Protein AF-A0ABD6AFC6-F1 (afdb_monomer)

Nearest PDB structures (foldseek):
  6jqa-assembly1_A  TM=9.344E-01  e=4.590E+00  Onion yellows phytoplasma OY-W
  6jqa-assembly1_B  TM=9.366E-01  e=4.303E+00  Onion yellows phytoplasma OY-W
  2f1m-assembly1_B  TM=5.100E-01  e=2.409E+00  Escherichia coli
  5c21-assembly1_B  TM=4.820E-01  e=5.570E+00  Escherichia coli

Secondary structure (DSSP, 8-state):
--HHHHHHHHHHHHHHHHHHHHHHGGGSPTT-HHHHHHHHHHHHHHHHHHHHHHHHHTT----

pLDDT: mean 94.73, std 6.16, range [65.94, 98.56]

Organism: NCBI:txid3033386

Radius of gyration: 14.38 Å; Cα contacts (8 Å, |Δi|>4): 38; chains: 1; bounding box: 32×17×41 Å

Sequence (63 aa):
MSAMTVWRAMFALDLVLLTLLALAYPFQPPGSAARTISLMAFVVIGVSLLGLGLLIRADWDPF

Structure (mmCIF, N/CA/C/O backbone):
data_AF-A0ABD6AFC6-F1
#
_entry.id   AF-A0ABD6AFC6-F1
#
loop_
_atom_site.group_PDB
_atom_site.id
_atom_site.type_symbol
_atom_site.label_atom_id
_atom_site.label_alt_id
_atom_site.label_comp_id
_atom_site.label_asym_id
_atom_site.label_entity_id
_atom_site.label_seq_id
_atom_site.pdbx_PDB_ins_code
_atom_site.Cartn_x
_atom_site.Cartn_y
_atom_site.Cartn_z
_atom_site.occupancy
_atom_site.B_iso_or_equiv
_atom_site.auth_seq_id
_atom_site.auth_comp_id
_atom_site.auth_asym_id
_atom_site.auth_atom_id
_atom_site.pdbx_PDB_model_num
ATOM 1 N N . MET A 1 1 ? 15.444 11.868 -16.247 1.00 65.94 1 MET A N 1
ATOM 2 C CA . MET A 1 1 ? 15.086 10.750 -15.345 1.00 65.94 1 MET A CA 1
ATOM 3 C C . MET A 1 1 ? 14.478 9.674 -16.232 1.00 65.94 1 MET A C 1
ATOM 5 O O . MET A 1 1 ? 13.607 10.035 -17.009 1.00 65.94 1 MET A O 1
ATOM 9 N N . SER A 1 2 ? 14.988 8.438 -16.238 1.00 84.75 2 SER A N 1
ATOM 10 C CA . SER A 1 2 ? 14.437 7.381 -17.107 1.00 84.75 2 SER A CA 1
ATOM 11 C C . SER A 1 2 ? 13.079 6.901 -16.588 1.00 84.75 2 SER A C 1
ATOM 13 O O . SER A 1 2 ? 12.815 7.012 -15.385 1.00 84.75 2 SER A O 1
ATOM 15 N N . ALA A 1 3 ? 12.236 6.348 -17.469 1.00 85.31 3 ALA A N 1
ATOM 16 C CA . ALA A 1 3 ? 10.936 5.786 -17.092 1.00 85.31 3 ALA A CA 1
ATOM 17 C C . ALA A 1 3 ? 11.073 4.754 -15.960 1.00 85.31 3 ALA A C 1
ATOM 19 O O . ALA A 1 3 ? 10.341 4.801 -14.975 1.00 85.31 3 ALA A O 1
ATOM 20 N N . MET A 1 4 ? 12.114 3.918 -16.014 1.00 92.06 4 MET A N 1
ATOM 21 C CA . MET A 1 4 ? 12.409 2.935 -14.971 1.00 92.06 4 MET A CA 1
ATOM 22 C C . MET A 1 4 ? 12.684 3.556 -13.592 1.00 92.06 4 MET A C 1
ATOM 24 O O . MET A 1 4 ? 12.260 3.017 -12.567 1.00 92.06 4 MET A O 1
ATOM 28 N N . THR A 1 5 ? 13.371 4.702 -13.530 1.00 92.31 5 THR A N 1
ATOM 29 C CA . THR A 1 5 ? 13.584 5.407 -12.256 1.00 92.31 5 THR A CA 1
ATOM 30 C C . THR A 1 5 ? 12.265 5.935 -11.697 1.00 92.31 5 THR A C 1
ATOM 32 O O . THR A 1 5 ? 12.057 5.876 -10.486 1.00 92.31 5 THR A O 1
ATOM 35 N N . VAL A 1 6 ? 11.360 6.409 -12.560 1.00 93.06 6 VAL A N 1
ATOM 36 C CA . VAL A 1 6 ? 10.023 6.865 -12.151 1.00 93.06 6 VAL A CA 1
ATOM 37 C C . VAL A 1 6 ? 9.206 5.698 -11.599 1.00 93.06 6 VAL A C 1
ATOM 39 O O . VAL A 1 6 ? 8.707 5.799 -10.479 1.00 93.06 6 VAL A O 1
ATOM 42 N N . TRP A 1 7 ? 9.148 4.564 -12.304 1.00 94.31 7 TRP A N 1
ATOM 43 C CA . TRP A 1 7 ? 8.413 3.382 -11.840 1.00 94.31 7 TRP A CA 1
ATOM 44 C C . TRP A 1 7 ? 8.901 2.882 -10.483 1.00 94.31 7 TRP A C 1
ATOM 46 O O . TRP A 1 7 ? 8.097 2.645 -9.583 1.00 94.31 7 TRP A O 1
ATOM 56 N N . ARG A 1 8 ? 10.222 2.791 -10.293 1.00 94.81 8 ARG A N 1
ATOM 57 C CA . ARG A 1 8 ? 10.821 2.382 -9.013 1.00 94.81 8 ARG A CA 1
ATOM 58 C C . ARG A 1 8 ? 10.523 3.366 -7.885 1.00 94.81 8 ARG A C 1
ATOM 60 O O . ARG A 1 8 ? 10.259 2.932 -6.767 1.00 94.81 8 ARG A O 1
ATOM 67 N N . ALA A 1 9 ? 10.554 4.669 -8.164 1.00 96.38 9 ALA A N 1
ATOM 68 C CA . ALA A 1 9 ? 10.220 5.690 -7.176 1.00 96.38 9 ALA A CA 1
ATOM 69 C C . ALA A 1 9 ? 8.745 5.605 -6.753 1.00 96.38 9 ALA A C 1
ATOM 71 O O . ALA A 1 9 ? 8.458 5.609 -5.559 1.00 96.38 9 ALA A O 1
ATOM 72 N N . MET A 1 10 ? 7.822 5.460 -7.710 1.00 96.50 10 MET A N 1
ATOM 73 C CA . MET A 1 10 ? 6.395 5.283 -7.422 1.00 96.50 10 MET A CA 1
ATOM 74 C C . MET A 1 10 ? 6.135 4.002 -6.624 1.00 96.50 10 MET A C 1
ATOM 76 O O . MET A 1 10 ? 5.421 4.038 -5.629 1.00 96.50 10 MET A O 1
ATOM 80 N N . PHE A 1 11 ? 6.779 2.893 -6.992 1.00 97.06 11 PHE A N 1
ATOM 81 C CA . PHE A 1 11 ? 6.653 1.627 -6.267 1.00 97.06 11 PHE A CA 1
ATOM 82 C C . PHE A 1 11 ? 7.139 1.740 -4.815 1.00 97.06 11 PHE A C 1
ATOM 84 O O . PHE A 1 11 ? 6.489 1.252 -3.891 1.00 97.06 11 PHE A O 1
ATOM 91 N N . ALA A 1 12 ? 8.270 2.418 -4.595 1.00 98.06 12 ALA A N 1
ATOM 92 C CA . ALA A 1 12 ? 8.778 2.676 -3.252 1.00 98.06 12 ALA A CA 1
ATOM 93 C C . ALA A 1 12 ? 7.823 3.565 -2.437 1.00 98.06 12 ALA A C 1
ATOM 95 O O . ALA A 1 12 ? 7.614 3.307 -1.253 1.00 98.06 12 ALA A O 1
ATOM 96 N N . LEU A 1 13 ? 7.215 4.580 -3.058 1.00 98.25 13 LEU A N 1
ATOM 97 C CA . LEU A 1 13 ? 6.217 5.428 -2.404 1.00 98.25 13 LEU A CA 1
ATOM 98 C C . LEU A 1 13 ? 4.966 4.636 -2.010 1.00 98.25 13 LEU A C 1
ATOM 100 O O . LEU A 1 13 ? 4.527 4.760 -0.869 1.00 98.25 13 LEU A O 1
ATOM 104 N N . ASP A 1 14 ? 4.443 3.779 -2.888 1.00 98.06 14 ASP A N 1
ATOM 105 C CA . ASP A 1 14 ? 3.296 2.921 -2.569 1.00 98.06 14 ASP A CA 1
ATOM 106 C C . ASP A 1 14 ? 3.602 1.990 -1.389 1.00 98.06 14 ASP A C 1
ATOM 108 O O . ASP A 1 14 ? 2.776 1.849 -0.488 1.00 98.06 14 ASP A O 1
ATOM 112 N N . LEU A 1 15 ? 4.810 1.416 -1.324 1.00 98.25 15 LEU A N 1
ATOM 113 C CA . LEU A 1 15 ? 5.247 0.617 -0.172 1.00 98.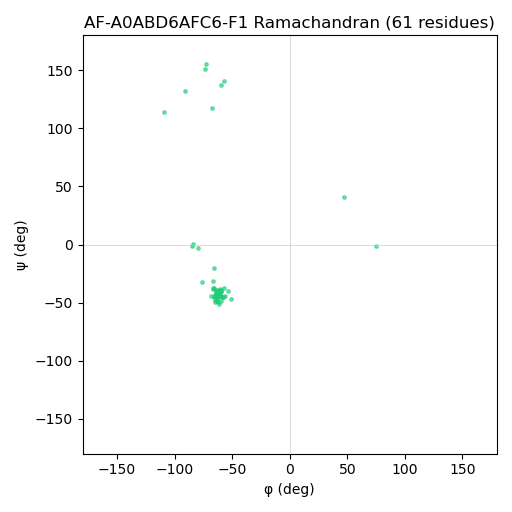25 15 LEU A CA 1
ATOM 114 C C . LEU A 1 15 ? 5.251 1.422 1.131 1.00 98.25 15 LEU A C 1
ATOM 116 O O . LEU A 1 15 ? 4.786 0.929 2.163 1.00 98.25 15 LEU A O 1
ATOM 120 N N . VAL A 1 16 ? 5.769 2.653 1.103 1.00 98.56 16 VAL A N 1
ATOM 121 C CA . VAL A 1 16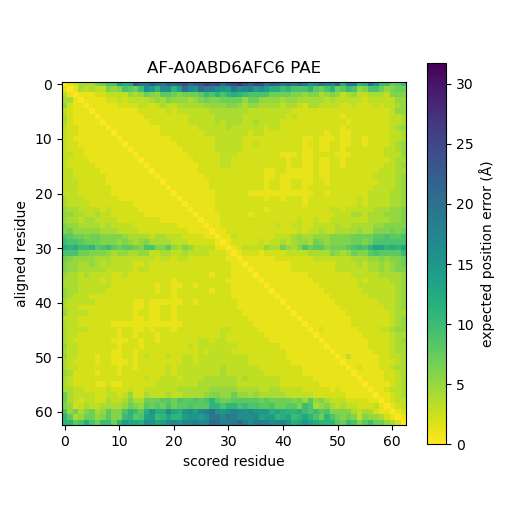 ? 5.777 3.542 2.274 1.00 98.56 16 VAL A CA 1
ATOM 122 C C . VAL A 1 16 ? 4.343 3.855 2.694 1.00 98.56 16 VAL A C 1
ATOM 124 O O . VAL A 1 16 ? 4.007 3.682 3.865 1.00 98.56 16 VAL A O 1
ATOM 127 N N . LEU A 1 17 ? 3.480 4.253 1.759 1.00 98.25 17 LEU A N 1
ATOM 128 C CA . LEU A 1 17 ? 2.080 4.567 2.048 1.00 98.25 17 LEU A CA 1
ATOM 129 C C . LEU A 1 17 ? 1.333 3.359 2.621 1.00 98.25 17 LEU A C 1
ATOM 131 O O . LEU A 1 17 ? 0.629 3.498 3.620 1.00 98.25 17 LEU A O 1
ATOM 135 N N . LEU A 1 18 ? 1.528 2.171 2.048 1.00 98.06 18 LEU A N 1
ATOM 136 C CA . LEU A 1 18 ? 0.919 0.936 2.535 1.00 98.06 18 LEU A CA 1
ATOM 137 C C . LEU A 1 18 ? 1.398 0.590 3.950 1.00 98.06 18 LEU A C 1
ATOM 139 O O . LEU A 1 18 ? 0.598 0.193 4.796 1.00 98.06 18 LEU A O 1
ATOM 143 N N . THR A 1 19 ? 2.688 0.787 4.227 1.00 98.38 19 THR A N 1
ATOM 144 C CA . THR A 1 19 ? 3.280 0.554 5.552 1.00 98.38 19 THR A CA 1
ATOM 145 C C . THR A 1 19 ? 2.704 1.515 6.587 1.00 98.38 19 THR A C 1
ATOM 147 O O . THR A 1 19 ? 2.268 1.086 7.653 1.00 98.38 19 THR A O 1
ATOM 150 N N . LEU A 1 20 ? 2.647 2.811 6.271 1.00 98.31 20 LEU A N 1
ATOM 151 C CA . LEU A 1 20 ? 2.059 3.821 7.150 1.00 98.31 20 LEU A CA 1
ATOM 152 C C . LEU A 1 20 ? 0.576 3.543 7.408 1.00 98.31 20 LEU A C 1
ATOM 154 O O . LEU A 1 20 ? 0.118 3.653 8.544 1.00 98.31 20 LEU A O 1
ATOM 158 N N . LEU A 1 21 ? -0.164 3.131 6.379 1.00 98.00 21 LEU A N 1
ATOM 159 C CA . LEU A 1 21 ? -1.566 2.752 6.501 1.00 98.00 21 LEU A CA 1
ATOM 160 C C . LEU A 1 21 ? -1.745 1.536 7.416 1.00 98.00 21 LEU A C 1
ATOM 162 O O . LEU A 1 21 ? -2.594 1.563 8.305 1.00 98.00 21 LEU A O 1
ATOM 166 N N . ALA A 1 22 ? -0.931 0.494 7.235 1.00 97.62 22 ALA A N 1
ATOM 167 C CA . ALA A 1 22 ? -0.962 -0.706 8.067 1.00 97.62 22 ALA A CA 1
ATOM 168 C C . ALA A 1 22 ? -0.629 -0.396 9.534 1.00 97.62 22 ALA A C 1
ATOM 170 O O . ALA A 1 22 ? -1.281 -0.925 10.434 1.00 97.62 22 ALA A O 1
ATOM 171 N N . LEU A 1 23 ? 0.333 0.500 9.776 1.00 98.25 23 LEU A N 1
ATOM 172 C CA . LEU A 1 23 ? 0.672 0.981 11.116 1.00 98.25 23 LEU A CA 1
ATOM 173 C C . LEU A 1 23 ? -0.458 1.808 11.739 1.00 98.25 23 LEU A C 1
ATOM 175 O O . LEU A 1 23 ? -0.712 1.681 12.932 1.00 98.25 23 LEU A O 1
ATOM 179 N N . ALA A 1 24 ? -1.151 2.635 10.955 1.00 96.88 24 ALA A N 1
ATOM 180 C CA . ALA A 1 24 ? -2.237 3.483 11.443 1.00 96.88 24 ALA A CA 1
ATOM 181 C C . ALA A 1 24 ? -3.544 2.710 11.699 1.00 96.88 24 ALA A C 1
ATOM 183 O O . ALA A 1 24 ? -4.300 3.059 12.605 1.00 96.88 24 ALA A O 1
ATOM 184 N N . TYR A 1 25 ? -3.819 1.664 10.918 1.00 96.69 25 TYR A N 1
ATOM 185 C CA . TYR A 1 25 ? -5.066 0.897 10.949 1.00 96.69 25 TYR A CA 1
ATOM 186 C C . TYR A 1 25 ? -5.517 0.395 12.339 1.00 96.69 25 TYR A C 1
ATOM 188 O O . TYR A 1 25 ? -6.691 0.592 12.665 1.00 96.69 25 TYR A O 1
ATOM 196 N N . PRO A 1 26 ? -4.665 -0.214 13.195 1.00 96.38 26 PRO A N 1
ATOM 197 C CA . PRO A 1 26 ? -5.097 -0.717 14.505 1.00 96.38 26 PRO A CA 1
ATOM 198 C C . PRO A 1 26 ? -5.544 0.383 15.477 1.00 96.38 26 PRO A C 1
ATOM 200 O O . PRO A 1 26 ? -6.285 0.097 16.414 1.00 96.38 26 PRO A O 1
ATOM 203 N N . PHE A 1 27 ? -5.136 1.634 15.255 1.00 97.12 27 PHE A N 1
ATOM 204 C CA . PHE A 1 27 ? -5.523 2.773 16.092 1.00 97.12 27 PHE A CA 1
ATOM 205 C C . PHE A 1 27 ? -6.877 3.380 15.690 1.00 97.12 27 PHE A C 1
ATOM 207 O O . PHE A 1 27 ? -7.340 4.335 16.313 1.00 97.12 27 PHE A O 1
ATOM 214 N N . GLN A 1 28 ? -7.526 2.850 14.650 1.00 97.00 28 GLN A N 1
ATOM 215 C CA . GLN A 1 28 ? -8.792 3.370 14.144 1.00 97.00 28 GLN A CA 1
ATOM 216 C C . GLN A 1 28 ? -9.987 2.684 14.824 1.00 97.00 28 GLN A C 1
ATOM 218 O O . GLN A 1 28 ? -10.053 1.450 14.855 1.00 97.00 28 GLN A O 1
ATOM 223 N N . PRO A 1 29 ? -10.988 3.445 15.312 1.00 95.75 29 PRO A N 1
ATOM 224 C CA . PRO A 1 29 ? -12.171 2.860 15.928 1.00 95.75 29 PRO A CA 1
ATOM 225 C C . PRO A 1 29 ? -12.933 1.932 14.962 1.00 95.75 29 PRO A C 1
ATOM 227 O O . PRO A 1 29 ? -13.141 2.293 13.792 1.00 95.75 29 PRO A O 1
ATOM 230 N N . PRO A 1 30 ? -13.400 0.756 15.421 1.00 93.94 30 PRO A N 1
ATOM 231 C CA . PRO A 1 30 ? -14.293 -0.097 14.643 1.00 93.94 30 PRO A CA 1
ATOM 232 C C . PRO A 1 30 ? -15.572 0.641 14.228 1.00 93.94 30 PRO A C 1
ATOM 234 O O . PRO A 1 30 ? -16.115 1.423 14.999 1.00 93.94 30 PRO A O 1
ATOM 237 N N . GLY A 1 31 ? -16.043 0.406 12.999 1.00 93.31 31 GLY A N 1
ATOM 238 C CA . GLY A 1 31 ? -17.252 1.048 12.463 1.00 93.31 31 GLY A CA 1
ATOM 239 C C . GLY A 1 31 ? -17.092 2.520 12.063 1.00 93.31 31 GLY A C 1
ATOM 240 O O . GLY A 1 31 ? -18.039 3.113 11.556 1.00 93.31 31 GLY A O 1
ATOM 241 N N . SER A 1 32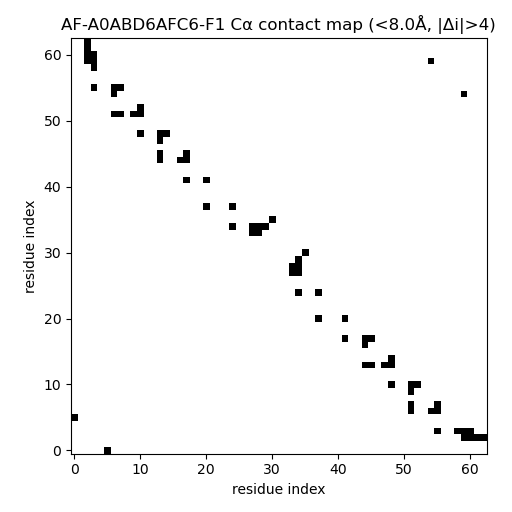 ? -15.910 3.119 12.246 1.00 96.19 32 SER A N 1
ATOM 242 C CA . SER A 1 32 ? -15.661 4.497 11.818 1.00 96.19 32 SER A CA 1
ATOM 243 C C . SER A 1 32 ? -15.526 4.625 10.296 1.00 96.19 32 SER A C 1
ATOM 245 O O . SER A 1 32 ? -15.035 3.725 9.605 1.00 96.19 32 SER A O 1
ATOM 247 N N . ALA A 1 33 ? -15.890 5.800 9.774 1.00 96.56 33 ALA A N 1
ATOM 248 C CA . ALA A 1 33 ? -15.643 6.156 8.377 1.00 96.56 33 ALA A CA 1
ATOM 249 C C . ALA A 1 33 ? -14.147 6.062 8.025 1.00 96.56 33 ALA A C 1
ATOM 251 O O . ALA A 1 33 ? -13.799 5.560 6.960 1.00 96.56 33 ALA A O 1
ATOM 252 N N . ALA A 1 34 ? -13.263 6.448 8.954 1.00 95.88 34 ALA A N 1
ATOM 253 C CA . ALA A 1 34 ? -11.814 6.350 8.788 1.00 95.88 34 ALA A CA 1
ATOM 254 C C . ALA A 1 34 ? -11.359 4.916 8.476 1.00 95.88 34 ALA A C 1
ATOM 256 O O . ALA A 1 34 ? -10.587 4.710 7.545 1.00 95.88 34 ALA A O 1
ATOM 257 N N . ARG A 1 35 ? -11.892 3.912 9.183 1.00 94.56 35 ARG A N 1
ATOM 258 C CA . ARG A 1 35 ? -11.547 2.504 8.942 1.00 94.56 35 ARG A CA 1
ATOM 259 C C . ARG A 1 35 ? -12.005 2.010 7.569 1.00 94.56 35 ARG A C 1
ATOM 261 O O . ARG A 1 35 ? -11.283 1.263 6.914 1.00 94.56 35 ARG A O 1
ATOM 268 N N . THR A 1 36 ? -13.171 2.467 7.115 1.00 97.06 36 THR A N 1
ATOM 269 C CA . THR A 1 36 ? -13.683 2.163 5.768 1.00 97.06 36 THR A CA 1
ATOM 270 C C . THR A 1 36 ? -12.802 2.791 4.691 1.00 97.06 36 THR A C 1
ATOM 272 O O . THR A 1 36 ? -12.421 2.118 3.737 1.00 97.06 36 THR A O 1
ATOM 275 N N . ILE A 1 37 ? -12.413 4.056 4.869 1.00 97.38 37 ILE A N 1
ATOM 276 C CA . ILE A 1 37 ? -11.503 4.759 3.956 1.00 97.38 37 ILE A CA 1
ATOM 277 C C . ILE A 1 37 ? -10.146 4.054 3.908 1.00 97.38 37 ILE A C 1
ATOM 279 O O . ILE A 1 37 ? -9.621 3.838 2.821 1.00 97.38 37 ILE A O 1
ATOM 283 N N . SER A 1 38 ? -9.608 3.626 5.052 1.00 97.69 38 SER A N 1
ATOM 284 C CA . SER A 1 38 ? -8.354 2.870 5.104 1.00 97.69 38 SER A CA 1
ATOM 285 C C . SER A 1 38 ? -8.424 1.558 4.330 1.00 97.69 38 SER A C 1
ATOM 287 O O . SER A 1 38 ? -7.479 1.222 3.627 1.00 97.69 38 SER A O 1
ATOM 289 N N . LEU A 1 39 ? -9.539 0.825 4.403 1.00 97.62 39 LEU A N 1
ATOM 290 C CA . LEU A 1 39 ? -9.724 -0.396 3.610 1.00 97.62 39 LEU A CA 1
ATOM 291 C C . LEU A 1 39 ? -9.749 -0.097 2.105 1.00 97.62 39 LEU A C 1
ATOM 293 O O . LEU A 1 39 ? -9.103 -0.800 1.332 1.00 97.62 39 LEU A O 1
ATOM 297 N N . MET A 1 40 ? -10.442 0.964 1.688 1.00 98.12 40 MET A N 1
ATOM 298 C CA . MET A 1 40 ? -10.469 1.377 0.280 1.00 98.12 40 MET A CA 1
ATOM 299 C C . MET A 1 40 ? -9.084 1.822 -0.201 1.00 98.12 40 MET A C 1
ATOM 301 O O . MET A 1 40 ? -8.642 1.411 -1.271 1.00 98.12 40 MET A O 1
ATOM 305 N N . ALA A 1 41 ? -8.367 2.600 0.612 1.00 97.94 41 ALA A N 1
ATOM 306 C CA . ALA A 1 41 ? -6.999 3.017 0.326 1.00 97.94 41 ALA A CA 1
ATOM 307 C C . ALA A 1 41 ? -6.054 1.814 0.219 1.00 97.94 41 ALA A C 1
ATOM 309 O O . ALA A 1 41 ? -5.245 1.763 -0.701 1.00 97.94 41 ALA A O 1
ATOM 310 N N . PHE A 1 42 ? -6.192 0.818 1.100 1.00 98.06 42 PHE A N 1
ATOM 311 C CA . PHE A 1 42 ? -5.413 -0.417 1.042 1.00 98.06 42 PHE A CA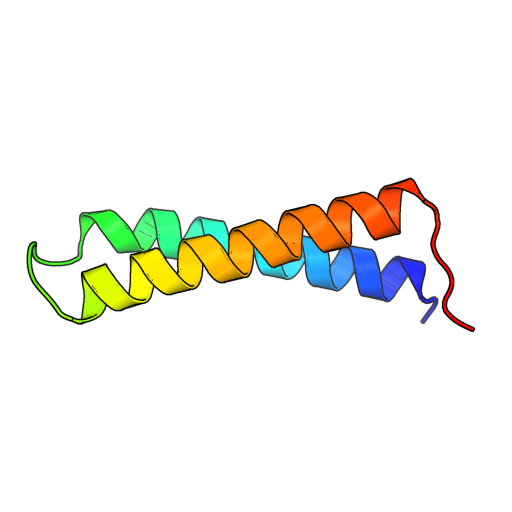 1
ATOM 312 C C . PHE A 1 42 ? -5.603 -1.139 -0.297 1.00 98.06 42 PHE A C 1
ATOM 314 O O . PHE A 1 42 ? -4.623 -1.548 -0.913 1.00 98.06 42 PHE A O 1
ATOM 321 N N . VAL A 1 43 ? -6.847 -1.253 -0.776 1.00 98.38 43 VAL A N 1
ATOM 322 C CA . VAL A 1 43 ? -7.145 -1.869 -2.078 1.00 98.38 43 VAL A CA 1
ATOM 323 C C . VAL A 1 43 ? -6.521 -1.069 -3.219 1.00 98.38 43 VAL A C 1
ATOM 325 O O . VAL A 1 43 ? -5.850 -1.653 -4.065 1.00 98.38 43 VAL A O 1
ATOM 328 N N . VAL A 1 44 ? -6.697 0.254 -3.236 1.00 98.38 44 VAL A N 1
ATOM 329 C CA . VAL A 1 44 ? -6.150 1.116 -4.297 1.00 98.38 44 VAL A CA 1
ATOM 330 C C . VAL A 1 44 ? -4.626 1.038 -4.338 1.00 98.38 44 VAL A C 1
ATOM 332 O O .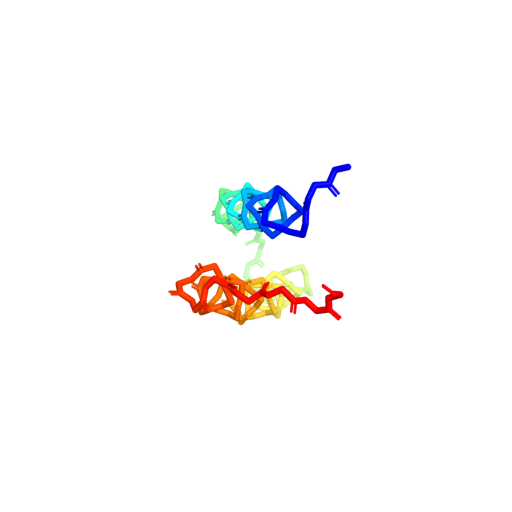 VAL A 1 44 ? -4.064 0.759 -5.392 1.00 98.38 44 VAL A O 1
ATOM 335 N N . ILE A 1 45 ? -3.958 1.219 -3.195 1.00 98.12 45 ILE A N 1
ATOM 336 C CA . ILE A 1 45 ? -2.494 1.150 -3.103 1.00 98.12 45 ILE A CA 1
ATOM 337 C C . ILE A 1 45 ? -2.008 -0.255 -3.475 1.00 98.12 45 ILE A C 1
ATOM 339 O O . ILE A 1 45 ? -1.042 -0.393 -4.215 1.00 98.12 45 ILE A O 1
ATOM 343 N N . GLY A 1 46 ? -2.694 -1.308 -3.022 1.00 98.06 46 GLY A N 1
ATOM 344 C CA . GLY A 1 46 ? -2.348 -2.688 -3.359 1.00 98.06 46 GLY A CA 1
ATOM 345 C C . GLY A 1 46 ? -2.423 -2.971 -4.861 1.00 98.06 46 GLY A C 1
ATOM 346 O O . GLY A 1 46 ? -1.504 -3.566 -5.421 1.00 98.06 46 GLY A O 1
ATOM 347 N N . VAL A 1 47 ? -3.481 -2.510 -5.534 1.00 98.38 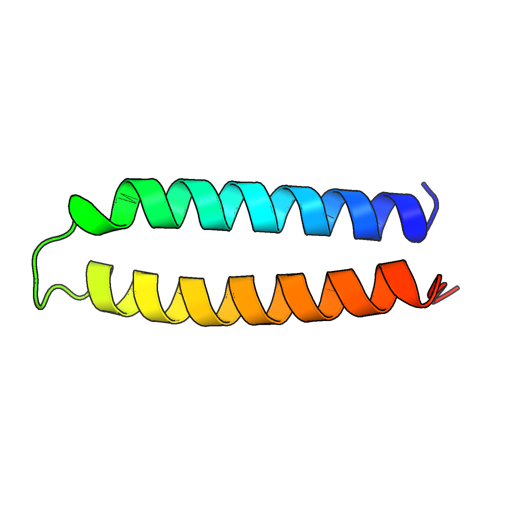47 VAL A N 1
ATOM 348 C CA . VAL A 1 47 ? -3.625 -2.645 -6.992 1.00 98.38 47 VAL A CA 1
ATOM 349 C C . VAL A 1 47 ? -2.546 -1.851 -7.728 1.00 98.38 47 VAL A C 1
ATOM 351 O O . VAL A 1 47 ? -1.925 -2.393 -8.644 1.00 98.38 47 VAL A O 1
ATOM 354 N N . SER A 1 48 ? -2.275 -0.610 -7.313 1.00 97.88 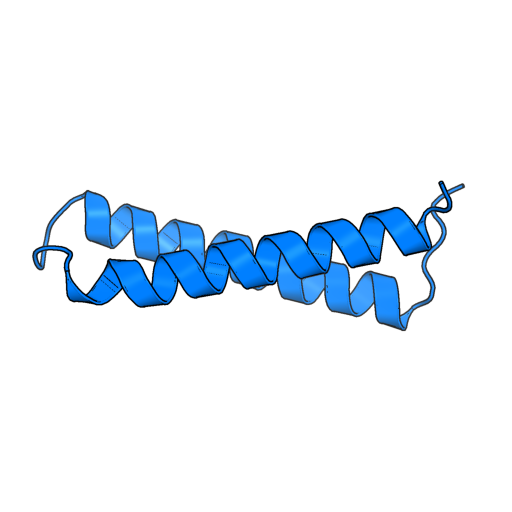48 SER A N 1
ATOM 355 C CA . SER A 1 48 ? -1.206 0.217 -7.889 1.00 97.88 48 SER A CA 1
ATOM 356 C C . SER A 1 48 ? 0.161 -0.448 -7.754 1.00 97.88 48 SER A C 1
ATOM 358 O O . SER A 1 48 ? 0.890 -0.560 -8.738 1.00 97.88 48 SER A O 1
ATOM 360 N N . LEU A 1 49 ? 0.473 -0.988 -6.577 1.00 97.31 49 LEU A N 1
ATOM 361 C CA . LEU A 1 49 ? 1.740 -1.650 -6.289 1.00 97.31 49 LEU A CA 1
ATOM 362 C C . LEU A 1 49 ? 1.932 -2.915 -7.132 1.00 97.31 49 LEU A C 1
ATOM 364 O O . LEU A 1 49 ? 3.017 -3.140 -7.669 1.00 97.31 49 LEU A O 1
ATOM 368 N N . LEU A 1 50 ? 0.877 -3.718 -7.308 1.00 98.06 50 LEU A N 1
ATOM 369 C CA . LEU A 1 50 ? 0.901 -4.866 -8.217 1.00 98.06 50 LEU A CA 1
ATOM 370 C C . LEU A 1 50 ? 1.110 -4.426 -9.672 1.00 98.06 50 LEU A C 1
ATOM 372 O O . LEU A 1 50 ? 1.956 -4.994 -10.361 1.00 98.06 50 LEU A O 1
ATOM 376 N N . GLY A 1 51 ? 0.390 -3.399 -10.130 1.00 97.25 51 GLY A N 1
ATOM 377 C CA . GLY A 1 51 ? 0.534 -2.849 -11.480 1.00 97.25 51 GLY A CA 1
ATOM 378 C C . GLY A 1 51 ? 1.948 -2.332 -11.752 1.00 97.25 51 GLY A C 1
ATOM 379 O O . GLY A 1 51 ? 2.572 -2.721 -12.737 1.00 97.25 51 GLY A O 1
ATOM 380 N N . LEU A 1 52 ? 2.497 -1.531 -10.839 1.00 96.19 52 LEU A N 1
ATOM 381 C CA . LEU A 1 52 ? 3.871 -1.034 -10.908 1.00 96.19 52 LEU A CA 1
ATOM 382 C C . LEU A 1 52 ? 4.889 -2.178 -10.874 1.00 96.19 52 LEU A C 1
ATOM 384 O O . LEU A 1 52 ? 5.846 -2.165 -11.644 1.00 96.19 52 LEU A O 1
ATOM 388 N N . GLY A 1 53 ? 4.670 -3.198 -10.040 1.00 96.31 53 GLY A N 1
ATOM 389 C CA . GLY A 1 53 ? 5.512 -4.393 -10.001 1.00 96.31 53 GLY A CA 1
ATOM 390 C C . GLY A 1 53 ? 5.551 -5.134 -11.341 1.00 96.31 53 GLY A C 1
ATOM 391 O O . GLY A 1 53 ? 6.619 -5.578 -11.767 1.00 96.31 53 GLY A O 1
ATOM 392 N N . LEU A 1 54 ? 4.415 -5.222 -12.040 1.00 97.12 54 LEU A N 1
ATOM 393 C CA . LEU A 1 54 ? 4.340 -5.799 -13.384 1.00 97.12 54 LEU A CA 1
ATOM 394 C C . LEU A 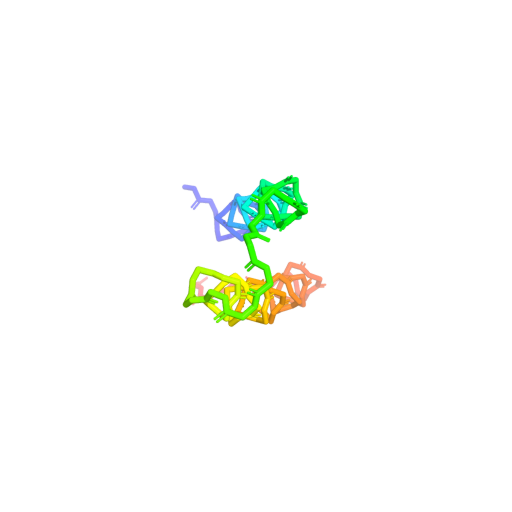1 54 ? 5.059 -4.934 -14.427 1.00 97.12 54 LEU A C 1
ATOM 396 O O . LEU A 1 54 ? 5.822 -5.481 -15.220 1.00 97.12 54 LEU A O 1
ATOM 400 N N . LEU A 1 55 ? 4.875 -3.609 -14.403 1.00 94.75 55 LEU A N 1
ATOM 401 C CA . LEU A 1 55 ? 5.555 -2.684 -15.324 1.00 94.75 55 LEU A CA 1
ATOM 402 C C . LEU A 1 55 ? 7.078 -2.733 -15.164 1.00 94.75 55 LEU A C 1
ATOM 404 O O . LEU A 1 55 ? 7.801 -2.815 -16.153 1.00 94.75 55 LEU A O 1
ATOM 408 N N . ILE A 1 56 ? 7.559 -2.748 -13.918 1.00 94.56 56 ILE A N 1
ATOM 409 C CA . ILE A 1 56 ? 8.983 -2.889 -13.595 1.00 94.56 56 ILE A CA 1
ATOM 410 C C . ILE A 1 56 ? 9.507 -4.243 -14.081 1.00 94.56 56 ILE A C 1
ATOM 412 O O . ILE A 1 56 ? 10.587 -4.307 -14.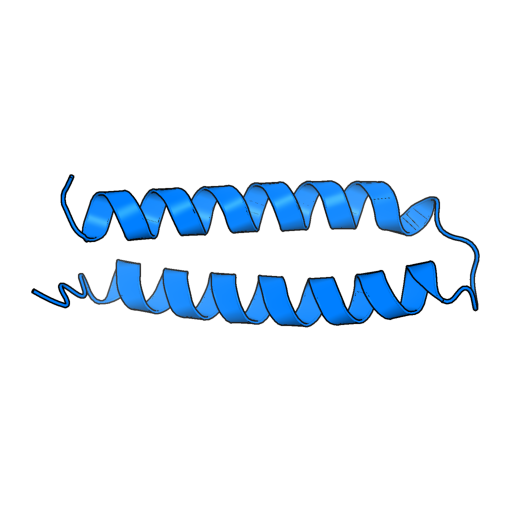652 1.00 94.56 56 ILE A O 1
ATOM 416 N N . ARG A 1 57 ? 8.759 -5.333 -13.869 1.00 94.44 57 ARG A N 1
ATOM 417 C CA . ARG A 1 57 ? 9.169 -6.676 -14.309 1.00 94.44 57 ARG A CA 1
ATOM 418 C C . ARG A 1 57 ? 9.218 -6.813 -15.832 1.00 94.44 57 ARG A C 1
ATOM 420 O O . ARG A 1 57 ? 9.999 -7.616 -16.330 1.00 94.44 57 ARG A O 1
ATOM 427 N N . ALA A 1 58 ? 8.365 -6.087 -16.544 1.00 95.25 58 ALA A N 1
ATOM 428 C CA . ALA A 1 58 ? 8.319 -6.083 -18.000 1.00 95.25 58 ALA A CA 1
ATOM 429 C C . ALA A 1 58 ? 9.331 -5.114 -18.640 1.00 95.25 58 ALA A C 1
ATOM 431 O O . ALA A 1 58 ? 9.333 -5.007 -19.862 1.00 95.25 58 ALA A O 1
ATOM 432 N N . ASP A 1 59 ? 10.139 -4.401 -17.838 1.00 89.94 59 ASP A N 1
ATOM 433 C CA . ASP A 1 59 ? 11.007 -3.302 -18.288 1.00 89.94 59 ASP A CA 1
ATOM 434 C C . ASP A 1 59 ? 10.259 -2.316 -19.204 1.00 89.94 59 ASP A C 1
ATOM 436 O O . ASP A 1 59 ? 10.767 -1.863 -20.229 1.00 89.94 59 ASP A O 1
ATOM 440 N N . TRP A 1 60 ? 9.007 -2.009 -18.846 1.00 88.44 60 TRP A N 1
ATOM 441 C CA . TRP A 1 60 ? 8.125 -1.213 -19.690 1.00 88.44 60 TRP A CA 1
ATOM 442 C C . TRP A 1 60 ? 8.622 0.232 -19.809 1.00 88.44 60 TRP A C 1
ATOM 444 O O . TRP A 1 60 ? 8.623 0.985 -18.824 1.00 88.44 60 TRP A O 1
ATOM 454 N N . ASP A 1 61 ? 8.954 0.640 -21.033 1.00 86.44 61 ASP A N 1
ATOM 455 C CA . ASP A 1 61 ? 9.267 2.022 -21.387 1.00 86.44 61 ASP A CA 1
ATOM 456 C C . ASP A 1 61 ? 8.135 2.607 -22.251 1.00 86.44 61 ASP A C 1
ATOM 458 O O . ASP A 1 61 ? 7.877 2.103 -23.346 1.00 86.44 61 ASP A O 1
ATOM 462 N N . PRO A 1 62 ? 7.389 3.614 -21.760 1.00 75.88 62 PRO A N 1
ATOM 463 C CA . PRO A 1 62 ? 6.303 4.223 -22.517 1.00 75.88 62 PRO A CA 1
ATOM 464 C C . PRO A 1 62 ? 6.770 5.245 -23.570 1.00 75.88 62 PRO A C 1
ATOM 466 O O . PRO A 1 62 ? 5.902 5.789 -24.257 1.00 75.88 62 PRO A O 1
ATOM 469 N N . PHE A 1 63 ? 8.074 5.541 -23.673 1.00 72.06 63 PHE A N 1
ATOM 470 C CA . PHE A 1 63 ? 8.631 6.557 -24.576 1.00 72.06 63 PHE A CA 1
ATOM 471 C C . PHE A 1 63 ? 9.690 5.998 -25.527 1.00 72.06 63 PHE A C 1
ATOM 473 O O . PHE A 1 63 ? 10.647 5.358 -25.045 1.00 72.06 63 PHE A O 1
#

Mean predicted aligned error: 3.3 Å

Solvent-accessible surface area (backbone atoms only — not comparable to full-atom values): 3655 Å² total; per-residue (Å²): 132,58,61,64,57,51,49,54,50,53,39,53,48,39,53,50,53,51,49,52,48,62,68,50,50,82,78,45,59,86,94,37,69,67,47,54,50,50,53,53,48,50,52,53,45,50,52,50,40,51,52,41,51,50,41,62,73,64,68,58,66,97,122

Foldseek 3Di:
DFPLVVLVVLLVVLVVVLVVLVVCQVVDDPPDPVNVVSVVSNVVSVVSNVVSVVCNVVVDGPD